Protein AF-A0A1S4CB41-F1 (afdb_monomer_lite)

Foldseek 3Di:
DLLVLLVQLQAADDHDDDQPVLLPQDLPPDPDCPPDPDPSPDRDVVSCVVCVVPSNVSNVVSNVVSVVACLRYDPDDDDPVQKDWPDDPPVPPPDQKTWMWGARVVPGIDIDIGHPDPDDDDDDPPPPPDD

Secondary structure (DSSP, 8-state):
-HHHHHHHHHSSS-----TTTTTT---TT-S--TT--STTTS--HHHHHHHIIIIIHHHHHHHHHHHH-GGGS-SSPPPTTTEEES---TT-TT--EEEEEE--TTT--EEEEEE-SSSPPP--S------

InterPro domains:
  IPR013780 Glycosyl hydrolase, all-beta [G3DSA:2.60.40.1180] (81-124)
  IPR017853 Glycoside hydrolase superfamily [SSF51445] (1-72)
  IPR048650 Isoamylase 1-3-like, C-terminal [PF21156] (90-119)

Sequence (131 aa):
MKNFHLALMISQGTPMMLMGDEYGHTRRGNNNSYGHDTAINNFQWGQLEAKKNDHFRFFSKMIKFRQSHSVFKKENFLDKNEITWLEDNWYNEESRFLAFTLHDGNGGDIYLAFNAHHFFCQSSNTFTTTK

pLDDT: mean 90.53, std 15.33, range [29.22, 98.44]

Structure (mmCIF, N/CA/C/O backbone):
data_AF-A0A1S4CB41-F1
#
_entry.id   AF-A0A1S4CB41-F1
#
loop_
_atom_site.group_PDB
_atom_site.id
_atom_site.type_symbol
_atom_site.label_atom_id
_atom_site.label_alt_id
_atom_site.label_comp_id
_atom_site.label_asym_id
_atom_site.label_entity_id
_atom_site.label_seq_id
_atom_site.pdbx_PDB_ins_code
_atom_site.Cartn_x
_atom_site.Cartn_y
_atom_site.Cartn_z
_atom_site.occupancy
_atom_site.B_iso_or_equiv
_atom_site.auth_seq_id
_atom_site.auth_comp_id
_atom_site.auth_asym_id
_atom_site.auth_atom_id
_atom_site.pdbx_PDB_model_num
ATOM 1 N N . MET A 1 1 ? 9.665 -0.982 -0.585 1.00 92.56 1 MET A N 1
ATOM 2 C CA . MET A 1 1 ? 8.475 -1.290 -1.415 1.00 92.56 1 MET A CA 1
ATOM 3 C C . MET A 1 1 ? 7.363 -1.982 -0.627 1.00 92.56 1 MET A C 1
ATOM 5 O O . MET A 1 1 ? 6.268 -1.446 -0.600 1.00 92.56 1 MET A O 1
ATOM 9 N N . LYS A 1 2 ? 7.614 -3.118 0.051 1.00 96.50 2 LYS A N 1
ATOM 10 C CA . LYS A 1 2 ? 6.562 -3.862 0.781 1.00 96.50 2 LYS A CA 1
ATOM 11 C C . LYS A 1 2 ? 5.816 -3.027 1.840 1.00 96.50 2 LYS A C 1
ATOM 13 O O . LYS A 1 2 ? 4.600 -3.123 1.894 1.00 96.50 2 LYS A O 1
ATOM 18 N N . ASN A 1 3 ? 6.506 -2.156 2.587 1.00 96.94 3 ASN A N 1
ATOM 19 C CA . ASN A 1 3 ? 5.867 -1.263 3.572 1.00 96.94 3 ASN A CA 1
ATOM 20 C C . ASN A 1 3 ? 4.855 -0.296 2.932 1.00 96.94 3 ASN A C 1
ATOM 22 O O . ASN A 1 3 ? 3.762 -0.132 3.457 1.00 96.94 3 ASN A O 1
ATOM 26 N N . PHE A 1 4 ? 5.185 0.298 1.780 1.00 97.81 4 PHE A N 1
ATOM 27 C CA . PHE A 1 4 ? 4.267 1.190 1.061 1.00 97.81 4 PHE A CA 1
ATOM 28 C C . PHE A 1 4 ? 3.050 0.440 0.515 1.00 97.81 4 PHE A C 1
ATOM 30 O O . PHE A 1 4 ? 1.930 0.921 0.637 1.00 97.81 4 PHE A O 1
ATOM 37 N N . HIS A 1 5 ? 3.251 -0.767 -0.024 1.00 98.12 5 HIS A N 1
ATOM 38 C CA . HIS A 1 5 ? 2.138 -1.608 -0.472 1.00 98.12 5 HIS A CA 1
ATOM 39 C C . HIS A 1 5 ? 1.244 -2.056 0.685 1.00 98.12 5 HIS A C 1
ATOM 41 O O . HIS A 1 5 ? 0.024 -2.055 0.560 1.00 98.12 5 HIS A O 1
ATOM 47 N N . LEU A 1 6 ? 1.846 -2.406 1.826 1.00 98.06 6 LEU A N 1
ATOM 48 C CA . LEU A 1 6 ? 1.111 -2.696 3.052 1.00 98.06 6 LEU A CA 1
ATOM 49 C C . LEU A 1 6 ? 0.259 -1.489 3.452 1.00 98.06 6 LEU A C 1
ATOM 51 O O . LEU A 1 6 ? -0.945 -1.656 3.590 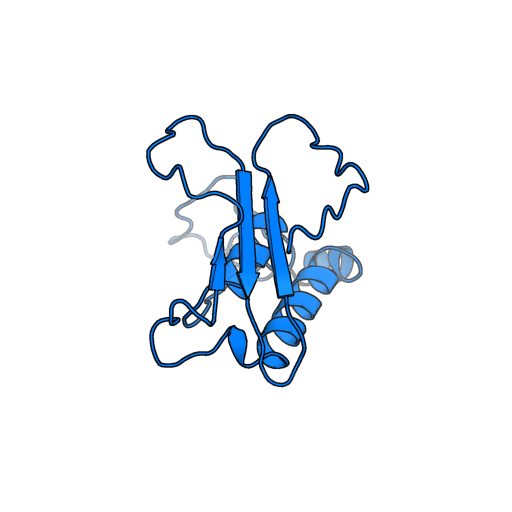1.00 98.06 6 LEU A O 1
ATOM 55 N N . ALA A 1 7 ? 0.857 -0.296 3.558 1.00 98.19 7 ALA A N 1
ATOM 56 C CA . ALA A 1 7 ? 0.153 0.942 3.896 1.00 98.19 7 ALA A CA 1
ATOM 57 C C . ALA A 1 7 ? -1.026 1.219 2.948 1.00 98.19 7 ALA A C 1
ATOM 59 O O . ALA A 1 7 ? -2.137 1.475 3.409 1.00 98.19 7 ALA A O 1
ATOM 60 N N . LEU A 1 8 ? -0.818 1.086 1.635 1.00 98.31 8 LEU A N 1
ATOM 61 C CA . LEU A 1 8 ? -1.875 1.231 0.631 1.00 98.31 8 LEU A CA 1
ATOM 62 C C . LEU A 1 8 ? -3.017 0.222 0.839 1.00 98.31 8 LEU A C 1
ATOM 64 O O . LEU A 1 8 ? -4.187 0.585 0.759 1.00 98.31 8 LEU A O 1
ATOM 68 N N . MET A 1 9 ? -2.693 -1.045 1.113 1.00 98.25 9 MET A N 1
ATOM 69 C CA . MET A 1 9 ? -3.682 -2.126 1.200 1.00 98.25 9 MET A CA 1
ATOM 70 C C . MET A 1 9 ? -4.420 -2.209 2.540 1.00 98.25 9 MET A C 1
ATOM 72 O O . MET A 1 9 ? -5.478 -2.834 2.580 1.00 98.25 9 MET A O 1
ATOM 76 N N . ILE A 1 10 ? -3.914 -1.592 3.609 1.00 96.88 10 ILE A N 1
ATOM 77 C CA . ILE A 1 10 ? -4.557 -1.571 4.941 1.00 96.88 10 ILE A CA 1
ATOM 78 C C . ILE A 1 10 ? -5.270 -0.253 5.249 1.00 96.88 10 ILE A C 1
ATOM 80 O O . ILE A 1 10 ? -6.067 -0.198 6.179 1.00 96.88 10 ILE A O 1
ATOM 84 N N . SER A 1 11 ? -5.013 0.808 4.484 1.00 97.19 11 SER A N 1
ATOM 85 C CA . SER A 1 11 ? -5.701 2.091 4.667 1.00 97.19 11 SER A CA 1
ATOM 86 C C . SER A 1 11 ? -7.184 1.995 4.285 1.00 97.19 11 SER A C 1
ATOM 88 O O . SER A 1 11 ? -7.563 1.203 3.415 1.00 97.19 11 SER A O 1
ATOM 90 N N . GLN A 1 12 ? -8.037 2.810 4.910 1.00 97.00 12 GLN A N 1
ATOM 91 C CA . GLN A 1 12 ? -9.435 2.953 4.484 1.00 97.00 12 GLN A CA 1
ATOM 92 C C . GLN A 1 12 ? -9.526 3.592 3.089 1.00 97.00 12 GLN A C 1
ATOM 94 O O . GLN A 1 12 ? -8.621 4.310 2.663 1.00 97.00 12 GLN A O 1
ATOM 99 N N . GLY A 1 13 ? -10.628 3.334 2.380 1.00 95.94 13 GLY A N 1
ATOM 100 C CA . GLY A 1 13 ? -10.894 3.875 1.042 1.00 95.94 13 GLY A CA 1
ATOM 101 C C . GLY A 1 13 ? -10.681 2.871 -0.096 1.00 95.94 13 GLY A C 1
ATOM 102 O O . GLY A 1 13 ? -10.806 1.660 0.085 1.00 95.94 13 GLY A O 1
ATOM 103 N N . THR A 1 14 ? -10.382 3.366 -1.299 1.00 97.12 14 THR A N 1
ATOM 104 C CA . THR A 1 14 ? -10.194 2.525 -2.496 1.00 97.12 14 THR A CA 1
ATOM 105 C C . THR A 1 14 ? -8.743 2.607 -2.974 1.00 97.12 14 THR A C 1
ATOM 107 O O . THR A 1 14 ? -8.345 3.652 -3.487 1.00 97.12 14 THR A O 1
ATOM 110 N N . PRO A 1 15 ? -7.928 1.547 -2.812 1.00 97.94 15 PRO A N 1
ATOM 111 C CA . PRO A 1 15 ? -6.535 1.576 -3.234 1.00 97.94 15 PRO A CA 1
ATOM 112 C C . PRO A 1 15 ? -6.423 1.493 -4.758 1.00 97.94 15 PRO A C 1
ATOM 114 O O . PRO A 1 15 ? -7.129 0.721 -5.406 1.00 97.94 15 PRO A O 1
ATOM 117 N N . MET A 1 16 ? -5.468 2.232 -5.317 1.00 98.25 16 MET A N 1
ATOM 118 C CA . MET A 1 16 ? -5.080 2.159 -6.723 1.00 98.25 16 MET A CA 1
ATOM 119 C C . MET A 1 16 ? -3.588 1.846 -6.805 1.00 98.25 16 MET A C 1
ATOM 121 O O . MET A 1 16 ? -2.791 2.455 -6.096 1.00 98.25 16 MET A O 1
ATOM 125 N N . MET A 1 17 ? -3.211 0.901 -7.664 1.00 97.50 17 MET A N 1
ATOM 126 C CA . MET A 1 17 ? -1.810 0.568 -7.931 1.00 97.50 17 MET A CA 1
ATOM 127 C C . MET A 1 17 ? -1.409 1.035 -9.322 1.00 97.50 17 MET A C 1
ATOM 129 O O . MET A 1 17 ? -2.214 0.981 -10.254 1.00 97.50 17 MET A O 1
ATOM 133 N N . LEU A 1 18 ? -0.148 1.435 -9.466 1.00 97.44 18 LEU A N 1
ATOM 134 C CA . LEU A 1 18 ? 0.435 1.699 -10.768 1.00 97.44 18 LEU A CA 1
ATOM 135 C C . LEU A 1 18 ? 0.884 0.381 -11.411 1.00 97.44 18 LEU A C 1
ATOM 137 O O . LEU A 1 18 ? 1.402 -0.512 -10.741 1.00 97.44 18 LEU A O 1
ATOM 141 N N . MET A 1 19 ? 0.699 0.271 -12.727 1.00 97.94 19 MET A N 1
ATOM 142 C CA . MET A 1 19 ? 1.157 -0.882 -13.500 1.00 97.94 19 MET A CA 1
ATOM 143 C C . MET A 1 19 ? 2.648 -1.147 -13.255 1.00 97.94 19 MET A C 1
ATOM 145 O O . MET A 1 19 ? 3.492 -0.292 -13.531 1.00 97.94 19 MET A O 1
ATOM 149 N N . GLY A 1 20 ? 2.963 -2.364 -12.822 1.00 97.50 20 GLY A N 1
ATOM 150 C CA . GLY A 1 20 ? 4.322 -2.850 -12.655 1.00 97.50 20 GLY A CA 1
ATOM 151 C C . GLY A 1 20 ? 4.891 -2.709 -11.246 1.00 97.50 20 GLY A C 1
ATOM 152 O O . GLY A 1 20 ? 5.926 -3.315 -10.953 1.00 97.50 20 GLY A O 1
ATOM 153 N N . ASP A 1 21 ? 4.214 -2.006 -10.336 1.00 97.75 21 ASP A N 1
ATOM 154 C CA . ASP A 1 21 ? 4.606 -1.953 -8.920 1.00 97.75 21 ASP A CA 1
ATOM 155 C C . ASP A 1 21 ? 4.644 -3.356 -8.286 1.00 97.75 21 ASP A C 1
ATOM 157 O O . ASP A 1 21 ? 5.468 -3.638 -7.407 1.00 97.75 21 ASP A O 1
ATOM 161 N N . GLU A 1 22 ? 3.817 -4.279 -8.786 1.00 97.75 22 GLU A N 1
ATOM 162 C CA . GLU A 1 22 ? 3.718 -5.663 -8.326 1.00 97.75 22 GLU A CA 1
ATOM 163 C C . GLU A 1 22 ? 4.948 -6.532 -8.629 1.00 97.75 22 GLU A C 1
ATOM 165 O O . GLU A 1 22 ? 5.090 -7.607 -8.044 1.00 97.75 22 GLU A O 1
ATOM 170 N N . TYR A 1 23 ? 5.867 -6.069 -9.482 1.00 97.25 23 TYR A N 1
ATOM 171 C CA . TYR A 1 23 ? 7.197 -6.667 -9.676 1.00 97.25 23 TYR A CA 1
ATOM 172 C C . TYR A 1 23 ? 8.350 -5.666 -9.496 1.00 97.25 23 TYR A C 1
ATOM 174 O O . TYR A 1 23 ? 9.512 -6.046 -9.649 1.00 97.25 23 TYR A O 1
ATOM 182 N N . GLY A 1 24 ? 8.052 -4.421 -9.111 1.00 96.75 24 GLY A N 1
ATOM 183 C CA . GLY A 1 24 ? 9.046 -3.364 -8.918 1.00 96.75 24 GLY A CA 1
ATOM 184 C C . GLY A 1 24 ? 9.572 -2.792 -10.234 1.00 96.75 24 GLY A C 1
ATOM 185 O O . GLY A 1 24 ? 10.783 -2.609 -10.379 1.00 96.75 24 GLY A O 1
ATOM 186 N N . HIS A 1 25 ? 8.678 -2.549 -11.198 1.00 97.50 25 HIS A N 1
ATOM 187 C CA . HIS A 1 25 ? 9.013 -1.963 -12.495 1.00 97.50 25 HIS A CA 1
ATOM 188 C C . HIS A 1 25 ? 9.836 -0.686 -12.337 1.00 97.50 25 HIS A C 1
ATOM 190 O O . HIS A 1 25 ? 9.520 0.191 -11.535 1.00 97.50 25 HIS A O 1
ATOM 196 N N . THR A 1 26 ? 10.900 -0.566 -13.128 1.00 96.06 26 THR A N 1
ATOM 197 C CA . THR A 1 26 ? 11.804 0.580 -13.059 1.00 96.06 26 THR A CA 1
ATOM 198 C C . THR A 1 26 ? 11.753 1.406 -14.330 1.00 96.06 26 THR A C 1
ATOM 200 O O . THR A 1 26 ? 11.939 0.908 -15.439 1.00 96.06 26 THR A O 1
ATOM 203 N N . ARG A 1 27 ? 11.595 2.716 -14.144 1.00 96.75 27 ARG A N 1
ATOM 204 C CA . ARG A 1 27 ? 11.806 3.731 -15.183 1.00 96.75 27 ARG A CA 1
ATOM 205 C C . ARG A 1 27 ? 13.198 4.361 -15.097 1.00 96.75 27 ARG A C 1
ATOM 207 O O . ARG A 1 27 ? 13.432 5.434 -15.637 1.00 96.75 27 ARG A O 1
ATOM 214 N N . ARG A 1 28 ? 14.127 3.703 -14.385 1.00 95.88 28 ARG A N 1
ATOM 215 C CA . ARG A 1 28 ? 15.529 4.124 -14.201 1.00 95.88 28 ARG A CA 1
ATOM 216 C C . ARG A 1 28 ? 15.673 5.581 -13.736 1.00 95.88 28 ARG A C 1
ATOM 218 O O . ARG A 1 28 ? 16.553 6.297 -14.192 1.00 95.88 28 ARG A O 1
ATOM 225 N N . GLY A 1 29 ? 14.783 6.013 -12.844 1.00 96.94 29 GLY A N 1
ATOM 226 C CA . GLY A 1 29 ? 14.764 7.378 -12.311 1.00 96.94 29 GLY A CA 1
ATOM 227 C C . GLY A 1 29 ? 13.994 8.399 -13.155 1.00 96.94 29 GLY A C 1
ATOM 228 O O . GLY A 1 29 ? 13.818 9.523 -12.700 1.00 96.94 29 GLY A O 1
ATOM 229 N N . ASN A 1 30 ? 13.477 8.033 -14.335 1.00 97.19 30 ASN A N 1
ATOM 230 C CA . ASN A 1 30 ? 12.599 8.913 -15.104 1.00 97.19 30 ASN A CA 1
ATOM 231 C C . ASN A 1 30 ? 11.189 8.938 -14.483 1.00 97.19 30 ASN A C 1
ATOM 233 O O . ASN A 1 30 ? 10.442 7.960 -14.571 1.00 97.19 30 ASN A O 1
ATOM 237 N N . ASN A 1 31 ? 10.825 10.059 -13.860 1.00 97.25 31 ASN A N 1
ATOM 238 C CA . ASN A 1 31 ? 9.509 10.275 -13.253 1.00 97.25 31 ASN A CA 1
ATOM 239 C C . ASN A 1 31 ? 8.441 10.775 -14.249 1.00 97.25 31 ASN A C 1
ATOM 241 O O . ASN A 1 31 ? 7.276 10.867 -13.873 1.00 97.25 31 ASN A O 1
ATOM 245 N N . ASN A 1 32 ? 8.808 11.067 -15.503 1.00 97.31 32 ASN A N 1
ATOM 246 C CA . ASN A 1 32 ? 7.911 11.591 -16.531 1.00 97.31 32 ASN A CA 1
ATOM 247 C C . ASN A 1 32 ? 8.195 10.972 -17.913 1.00 97.31 32 ASN A C 1
ATOM 249 O O . ASN A 1 32 ? 8.681 11.621 -18.840 1.00 97.31 32 ASN A O 1
ATOM 253 N N . SER A 1 33 ? 7.871 9.691 -18.071 1.00 95.56 33 SER A N 1
ATOM 254 C CA . SER A 1 33 ? 8.123 8.939 -19.303 1.00 95.56 33 SER A CA 1
ATOM 255 C C . SER A 1 33 ? 7.055 9.124 -20.396 1.00 95.56 33 SER A C 1
ATOM 257 O O . SER A 1 33 ? 6.910 8.249 -21.246 1.00 95.56 33 SER A O 1
ATOM 259 N N . TYR A 1 34 ? 6.305 10.232 -20.403 1.00 96.00 34 TYR A N 1
ATOM 260 C CA . TYR A 1 34 ? 5.118 10.409 -21.25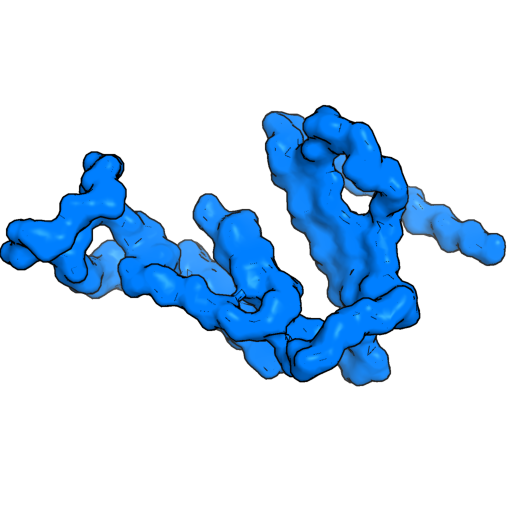6 1.00 96.00 34 TYR A CA 1
ATOM 261 C C . TYR A 1 34 ? 5.380 10.211 -22.764 1.00 96.00 34 TYR A C 1
ATOM 263 O O . TYR A 1 34 ? 4.548 9.639 -23.457 1.00 96.00 34 TYR A O 1
ATOM 271 N N . GLY A 1 35 ? 6.543 10.645 -23.264 1.00 96.31 35 GLY A N 1
ATOM 272 C CA . GLY A 1 35 ? 6.905 10.591 -24.687 1.00 96.31 35 GLY A CA 1
ATOM 273 C C . GLY A 1 35 ? 7.669 9.335 -25.116 1.00 96.31 35 GLY A C 1
ATOM 274 O O . GLY A 1 35 ? 8.251 9.323 -26.197 1.00 96.31 35 GLY A O 1
ATOM 275 N N . HIS A 1 36 ? 7.743 8.305 -24.269 1.00 95.50 36 HIS A N 1
ATOM 276 C CA . HIS A 1 36 ? 8.546 7.113 -24.544 1.00 95.50 36 HIS A CA 1
ATOM 277 C C . HIS A 1 36 ? 7.681 5.917 -24.951 1.00 95.50 36 HIS A C 1
ATOM 279 O O . HIS A 1 36 ? 7.193 5.184 -24.093 1.00 95.50 36 HIS A O 1
ATOM 285 N N . ASP A 1 37 ? 7.586 5.641 -26.248 1.00 96.50 37 ASP A N 1
ATOM 286 C CA . ASP A 1 37 ? 7.061 4.363 -26.746 1.00 96.50 37 ASP A CA 1
ATOM 287 C C . ASP A 1 37 ? 8.184 3.314 -26.814 1.00 96.50 37 ASP A C 1
ATOM 289 O O . ASP A 1 37 ? 8.747 3.004 -27.861 1.00 96.50 37 ASP A O 1
ATOM 293 N N . THR A 1 38 ? 8.634 2.862 -25.642 1.00 95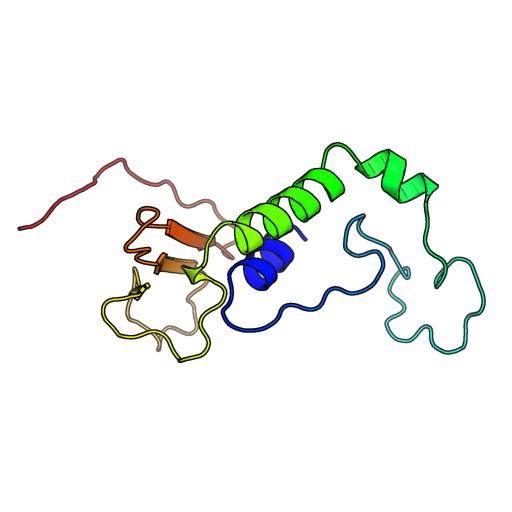.69 38 THR A N 1
ATOM 294 C CA . THR A 1 38 ? 9.738 1.899 -25.504 1.00 95.69 38 THR A CA 1
ATOM 295 C C . THR A 1 38 ? 9.513 0.993 -24.294 1.00 95.69 38 THR A C 1
ATOM 297 O O . THR A 1 38 ? 8.597 1.201 -23.497 1.00 95.69 38 THR A O 1
ATOM 300 N N . ALA A 1 39 ? 10.413 0.025 -24.081 1.00 94.25 39 ALA A N 1
ATOM 301 C CA . ALA A 1 39 ? 10.359 -0.911 -22.956 1.00 94.25 39 ALA A CA 1
ATOM 302 C C . ALA A 1 39 ? 10.212 -0.252 -21.565 1.00 94.25 39 ALA A C 1
ATOM 304 O O . ALA A 1 39 ? 9.726 -0.898 -20.642 1.00 94.25 39 ALA A O 1
ATOM 305 N N . ILE A 1 40 ? 10.574 1.027 -21.403 1.00 95.62 40 ILE A N 1
ATOM 306 C CA . ILE A 1 40 ? 10.399 1.771 -20.144 1.00 95.62 40 ILE A CA 1
ATOM 307 C C . ILE A 1 40 ? 8.928 1.898 -19.706 1.00 95.62 40 ILE A C 1
ATOM 309 O O . ILE A 1 40 ? 8.649 1.952 -18.508 1.00 95.62 40 ILE A O 1
ATOM 313 N N . ASN A 1 41 ? 7.996 1.923 -20.662 1.00 97.12 41 ASN A N 1
ATOM 314 C CA . ASN A 1 41 ? 6.554 2.016 -20.422 1.00 97.12 41 ASN A CA 1
ATOM 315 C C . ASN A 1 41 ? 5.815 0.702 -20.690 1.00 97.12 41 ASN A C 1
ATOM 317 O O . ASN A 1 41 ? 4.631 0.605 -20.384 1.00 97.12 41 ASN A O 1
ATOM 321 N N . ASN A 1 42 ? 6.506 -0.316 -21.204 1.00 97.44 42 ASN A N 1
ATOM 322 C CA . ASN A 1 42 ? 5.907 -1.618 -21.470 1.00 97.44 42 ASN A CA 1
ATOM 323 C C . ASN A 1 42 ? 5.940 -2.491 -20.220 1.00 97.44 42 ASN A C 1
ATOM 325 O O . ASN A 1 42 ? 6.925 -2.497 -19.476 1.00 97.44 42 ASN A O 1
ATOM 329 N N . PHE A 1 43 ? 4.903 -3.307 -20.052 1.00 97.69 43 PHE A N 1
ATOM 330 C CA . PHE A 1 43 ? 4.866 -4.330 -19.018 1.00 97.69 43 PHE A CA 1
ATOM 331 C C . PHE A 1 43 ? 5.946 -5.398 -19.251 1.00 97.69 43 PHE A C 1
ATOM 333 O O . PHE A 1 43 ? 6.030 -5.991 -20.327 1.00 97.69 43 PHE A O 1
ATOM 340 N N . GLN A 1 44 ? 6.762 -5.676 -18.235 1.00 97.44 44 GLN A N 1
ATOM 341 C CA . GLN A 1 44 ? 7.913 -6.574 -18.342 1.00 97.44 44 GLN A CA 1
ATOM 342 C C . GLN A 1 44 ? 7.595 -7.976 -17.801 1.00 97.44 44 GLN A C 1
ATOM 344 O O . GLN A 1 44 ? 7.996 -8.337 -16.694 1.00 97.44 44 GLN A O 1
ATOM 349 N N . TRP A 1 45 ? 6.913 -8.807 -18.596 1.00 97.50 45 TRP A N 1
ATOM 350 C CA . TRP A 1 45 ? 6.483 -10.158 -18.186 1.00 97.50 45 TRP A CA 1
ATOM 351 C C . TRP A 1 45 ? 7.614 -11.051 -17.658 1.00 97.50 45 TRP A C 1
ATOM 353 O O . TRP A 1 45 ? 7.445 -11.729 -16.645 1.00 97.50 45 TRP A O 1
ATOM 363 N N . GLY A 1 46 ? 8.788 -11.017 -18.296 1.00 97.88 46 GLY A N 1
ATOM 364 C CA . GLY A 1 46 ? 9.949 -11.789 -17.840 1.00 97.88 46 GLY A CA 1
ATOM 365 C C . GLY A 1 46 ? 10.458 -11.356 -16.458 1.00 97.88 46 GLY A C 1
ATOM 366 O O . GLY A 1 46 ? 10.893 -12.195 -15.671 1.00 97.88 46 GLY A O 1
ATOM 367 N N . GLN A 1 47 ? 10.353 -10.063 -16.126 1.00 97.06 47 GLN A N 1
ATOM 368 C CA . GLN A 1 47 ? 10.725 -9.558 -14.800 1.00 97.06 47 GLN A CA 1
ATOM 369 C C . GLN A 1 47 ? 9.705 -9.969 -13.738 1.00 97.06 47 GLN A C 1
ATOM 371 O O . GLN A 1 47 ? 10.099 -10.347 -12.634 1.00 97.06 47 GLN A O 1
ATOM 376 N N . LEU A 1 48 ? 8.411 -9.958 -14.077 1.00 97.81 48 LEU A N 1
ATOM 377 C CA . LEU A 1 48 ? 7.367 -10.466 -13.191 1.00 97.81 48 LEU A CA 1
ATOM 378 C C . LEU A 1 48 ? 7.605 -11.935 -12.843 1.00 97.81 48 LEU A C 1
ATOM 380 O O . LEU A 1 48 ? 7.610 -12.279 -11.660 1.00 97.81 48 LEU A O 1
ATOM 384 N N . GLU A 1 49 ? 7.850 -12.793 -13.839 1.00 97.94 49 GLU A N 1
ATOM 385 C CA . GLU A 1 49 ? 8.063 -14.225 -13.591 1.00 97.94 49 GLU A CA 1
ATOM 386 C C . GLU A 1 49 ? 9.281 -14.453 -12.678 1.00 97.94 49 GLU A C 1
ATOM 388 O O . GLU A 1 49 ? 9.200 -15.213 -11.713 1.00 97.94 49 GLU A O 1
ATOM 393 N N . ALA A 1 50 ? 10.366 -13.695 -12.874 1.00 97.19 50 ALA A N 1
ATOM 394 C CA . ALA A 1 50 ? 11.545 -13.745 -12.007 1.00 97.19 50 ALA A CA 1
ATOM 395 C C . ALA A 1 50 ? 11.276 -13.303 -10.550 1.00 97.19 50 ALA A C 1
ATOM 397 O O . ALA A 1 50 ? 12.028 -13.669 -9.644 1.00 97.19 50 ALA A O 1
ATOM 398 N N . LYS A 1 51 ? 10.222 -12.515 -10.293 1.00 95.62 51 LYS A N 1
ATOM 399 C CA . LYS A 1 51 ? 9.841 -12.004 -8.957 1.00 95.62 51 LYS A CA 1
ATOM 400 C C . LYS A 1 51 ? 8.588 -12.665 -8.375 1.00 95.62 51 LYS A C 1
ATOM 402 O O . LYS A 1 51 ? 8.159 -12.306 -7.273 1.00 95.62 51 LYS A O 1
ATOM 407 N N . LYS A 1 52 ? 8.033 -13.660 -9.069 1.00 95.75 52 LYS A N 1
ATOM 408 C CA . LYS A 1 52 ? 6.747 -14.304 -8.769 1.00 95.75 52 LYS A CA 1
ATOM 409 C C . LYS A 1 52 ? 6.624 -14.819 -7.339 1.00 95.75 52 LYS A C 1
ATOM 411 O O . LYS A 1 52 ? 5.627 -14.554 -6.676 1.00 95.75 52 LYS A O 1
ATOM 416 N N . ASN A 1 53 ? 7.647 -15.518 -6.849 1.00 96.06 53 ASN A N 1
ATOM 417 C CA . ASN A 1 53 ? 7.606 -16.209 -5.554 1.00 96.06 53 ASN A CA 1
ATOM 418 C C . ASN A 1 53 ? 7.941 -15.318 -4.346 1.00 96.06 53 ASN A C 1
ATOM 420 O O . ASN A 1 53 ? 7.750 -15.740 -3.202 1.00 96.06 53 ASN A O 1
ATOM 424 N N . ASP A 1 54 ? 8.384 -14.081 -4.574 1.00 95.38 54 ASP A N 1
ATOM 425 C CA . ASP A 1 54 ? 8.718 -13.131 -3.511 1.00 95.38 54 ASP A CA 1
ATOM 426 C C . ASP A 1 54 ? 7.822 -11.889 -3.563 1.00 95.38 54 ASP A C 1
ATOM 428 O O . ASP A 1 54 ? 6.774 -11.851 -2.910 1.00 95.38 54 ASP A O 1
ATOM 432 N N . HIS A 1 55 ? 8.217 -10.879 -4.341 1.00 95.69 55 HIS A N 1
ATOM 433 C CA . HIS A 1 55 ? 7.578 -9.564 -4.343 1.00 95.69 55 HIS A CA 1
ATOM 434 C C . HIS A 1 55 ? 6.138 -9.635 -4.856 1.00 95.69 55 HIS A C 1
ATOM 436 O O . HIS A 1 55 ? 5.215 -9.227 -4.151 1.00 95.69 55 HIS A O 1
ATOM 442 N N . PHE A 1 56 ? 5.928 -10.281 -6.004 1.00 97.94 56 PHE A N 1
ATOM 443 C CA . PHE A 1 56 ? 4.593 -10.453 -6.575 1.00 97.94 56 PHE A CA 1
ATOM 444 C C . PHE A 1 56 ? 3.680 -11.296 -5.673 1.00 97.94 56 PHE A C 1
ATOM 446 O O . PHE A 1 56 ? 2.505 -10.966 -5.483 1.00 97.94 56 PHE A O 1
ATOM 453 N N . ARG A 1 57 ? 4.220 -12.352 -5.042 1.00 98.25 57 ARG A N 1
ATOM 454 C CA . ARG A 1 57 ? 3.490 -13.164 -4.055 1.00 98.25 57 ARG A CA 1
ATOM 455 C C . ARG A 1 57 ? 3.028 -12.321 -2.871 1.00 98.25 57 ARG A C 1
ATOM 457 O O . ARG A 1 57 ? 1.883 -12.472 -2.450 1.00 98.25 57 ARG A O 1
ATOM 464 N N . PHE A 1 58 ? 3.888 -11.457 -2.329 1.00 98.44 58 PHE A N 1
ATOM 465 C CA . PHE A 1 58 ? 3.516 -10.550 -1.239 1.00 98.44 58 PHE A CA 1
ATOM 466 C C . PHE A 1 58 ? 2.392 -9.604 -1.672 1.00 98.44 58 PHE A C 1
ATOM 468 O O . PHE A 1 58 ? 1.376 -9.520 -0.985 1.00 98.44 58 PHE A O 1
ATOM 475 N N . PHE A 1 59 ? 2.530 -8.965 -2.838 1.00 98.38 59 PHE A N 1
ATOM 476 C CA . PHE A 1 59 ? 1.531 -8.024 -3.350 1.00 98.38 59 PHE A CA 1
ATOM 477 C C . PHE A 1 59 ? 0.168 -8.691 -3.542 1.00 98.38 59 PHE A C 1
ATOM 479 O O . PHE A 1 59 ? -0.843 -8.207 -3.029 1.00 98.38 59 PHE A O 1
ATOM 486 N N . SER A 1 60 ? 0.170 -9.859 -4.186 1.00 98.19 60 SER A N 1
ATOM 487 C CA . SER A 1 60 ? -1.021 -10.680 -4.410 1.00 98.19 60 SER A CA 1
ATOM 488 C C . SER A 1 60 ? -1.685 -11.111 -3.101 1.00 98.19 60 SER A C 1
ATOM 490 O O . SER A 1 60 ? -2.909 -11.070 -2.980 1.00 98.19 60 SER A O 1
ATOM 492 N N . LYS A 1 61 ? -0.894 -11.527 -2.102 1.00 98.44 61 LYS A N 1
ATOM 493 C CA . LYS A 1 61 ? -1.420 -11.924 -0.790 1.00 98.44 61 LYS A CA 1
ATOM 494 C C . LYS A 1 61 ? -2.022 -10.746 -0.032 1.00 98.44 61 LYS A C 1
ATOM 496 O O . LYS A 1 61 ? -3.074 -10.927 0.567 1.00 98.44 61 LYS A O 1
ATOM 501 N N . MET A 1 62 ? -1.419 -9.560 -0.100 1.00 98.25 62 MET A N 1
ATOM 502 C CA . MET A 1 62 ? -1.971 -8.360 0.537 1.00 98.25 62 MET A CA 1
ATOM 503 C C . MET A 1 62 ? -3.305 -7.929 -0.077 1.00 98.25 62 MET A C 1
ATOM 505 O O . MET A 1 62 ? -4.221 -7.572 0.657 1.00 98.25 62 MET A O 1
ATOM 509 N N . ILE A 1 63 ? -3.456 -8.029 -1.402 1.00 98.44 63 ILE A N 1
ATOM 510 C CA . ILE A 1 63 ? -4.738 -7.753 -2.071 1.00 98.44 63 ILE A CA 1
ATOM 511 C C . ILE A 1 63 ? -5.807 -8.747 -1.605 1.00 98.44 63 ILE A C 1
ATOM 513 O O . ILE A 1 63 ? -6.897 -8.337 -1.210 1.00 98.44 63 ILE A O 1
ATOM 517 N N . LYS A 1 64 ? -5.485 -10.048 -1.587 1.00 98.19 64 LYS A N 1
ATOM 518 C CA . LYS A 1 64 ? -6.400 -11.086 -1.082 1.00 98.19 64 LYS A CA 1
ATOM 519 C C . LYS A 1 64 ? -6.776 -10.851 0.381 1.00 98.19 64 LYS A C 1
ATOM 521 O O . LYS A 1 64 ? -7.947 -10.959 0.723 1.00 98.19 64 LYS A O 1
ATOM 526 N N . PHE A 1 65 ? -5.802 -10.485 1.213 1.00 96.62 65 PHE A N 1
ATOM 527 C CA . PHE A 1 65 ? -6.014 -10.163 2.621 1.00 96.62 65 PHE A CA 1
ATOM 528 C C . PHE A 1 65 ? -6.967 -8.974 2.791 1.00 96.62 65 PHE A C 1
ATOM 530 O O . PHE A 1 65 ? -7.932 -9.071 3.541 1.00 96.62 65 PHE A O 1
ATOM 537 N N . ARG A 1 66 ? -6.780 -7.881 2.041 1.00 96.38 66 ARG A N 1
ATOM 538 C CA . ARG A 1 66 ? -7.727 -6.754 2.048 1.00 96.38 66 ARG A CA 1
ATOM 539 C C . ARG A 1 66 ? -9.130 -7.189 1.619 1.00 96.38 66 ARG A C 1
ATOM 541 O O . ARG A 1 66 ? -10.122 -6.789 2.218 1.00 96.38 66 ARG A O 1
ATOM 548 N N . GLN A 1 67 ? -9.230 -7.998 0.566 1.00 95.69 67 GLN A N 1
ATOM 549 C CA . GLN A 1 67 ? -10.521 -8.450 0.047 1.00 95.69 67 GLN A CA 1
ATOM 550 C C . GLN A 1 67 ? -11.278 -9.328 1.048 1.00 95.69 67 GLN A C 1
ATOM 552 O O . GLN A 1 67 ? -12.503 -9.208 1.115 1.00 95.69 67 GLN A O 1
ATOM 557 N N . SER A 1 68 ? -10.574 -10.147 1.834 1.00 93.94 68 SER A N 1
ATOM 558 C CA . SER A 1 68 ? -11.183 -11.043 2.820 1.00 93.94 68 SER A CA 1
ATOM 559 C C . SER A 1 68 ? -11.598 -10.363 4.126 1.00 93.94 68 SER A C 1
ATOM 561 O O . SER A 1 68 ? -12.395 -10.945 4.849 1.00 93.94 68 SER A O 1
ATOM 563 N N . HIS A 1 69 ? -11.107 -9.155 4.427 1.00 93.25 69 HIS A N 1
ATOM 564 C CA . HIS A 1 69 ? -11.434 -8.443 5.669 1.00 93.25 69 HIS A CA 1
ATOM 565 C C . HIS A 1 69 ? -12.250 -7.182 5.372 1.00 93.25 69 HIS A C 1
ATOM 567 O O . HIS A 1 69 ? -11.771 -6.232 4.746 1.00 93.25 69 HIS A O 1
ATOM 573 N N . SER A 1 70 ? -13.507 -7.155 5.818 1.00 91.81 70 SER A N 1
ATOM 574 C CA . SER A 1 70 ? -14.401 -6.001 5.644 1.00 91.81 70 SER A CA 1
ATOM 575 C C . SER A 1 70 ? -13.927 -4.757 6.386 1.00 91.81 70 SER A C 1
ATOM 577 O O . SER A 1 70 ? -14.258 -3.653 5.959 1.00 91.81 70 SER A O 1
ATOM 579 N N . VAL A 1 71 ? -13.115 -4.919 7.438 1.00 93.50 71 VAL A N 1
ATOM 580 C CA . VAL A 1 71 ? -12.609 -3.806 8.251 1.00 93.50 71 VAL A CA 1
ATOM 581 C C . VAL A 1 71 ? -11.843 -2.765 7.433 1.00 93.50 71 VAL A C 1
ATOM 583 O O . VAL A 1 71 ? -11.843 -1.602 7.801 1.00 93.50 71 VAL A O 1
ATOM 586 N N . PHE A 1 72 ? -11.258 -3.133 6.288 1.00 94.75 72 PHE A N 1
ATOM 587 C CA . PHE A 1 72 ? -10.521 -2.211 5.413 1.00 94.75 72 PHE A CA 1
ATOM 588 C C . PHE A 1 72 ? -11.373 -1.505 4.348 1.00 94.75 72 PHE A C 1
ATOM 590 O O . PHE A 1 72 ? -10.852 -0.690 3.588 1.00 94.75 72 PHE A O 1
ATOM 597 N N . LYS A 1 73 ? -12.651 -1.873 4.221 1.00 93.50 73 LYS A N 1
ATOM 598 C CA . LYS A 1 73 ? -13.545 -1.467 3.123 1.00 93.50 73 LYS A CA 1
ATOM 599 C C . LYS A 1 73 ? -14.788 -0.752 3.662 1.00 93.50 73 LYS A C 1
ATOM 601 O O . LYS A 1 73 ? -15.883 -0.956 3.145 1.00 93.50 73 LYS A O 1
ATOM 606 N N . LYS A 1 74 ? -14.636 0.017 4.742 1.00 92.88 74 LYS A N 1
ATOM 607 C CA . LYS A 1 74 ? -15.746 0.751 5.355 1.00 92.88 74 LYS A CA 1
ATOM 608 C C . LYS A 1 74 ? -16.189 1.898 4.443 1.00 92.88 74 LYS A C 1
ATOM 610 O O . LYS A 1 74 ? -15.358 2.576 3.845 1.00 92.88 74 LYS A O 1
ATOM 615 N N . GLU A 1 75 ? -17.501 2.101 4.351 1.00 93.75 75 GLU A N 1
ATOM 616 C CA . GLU A 1 75 ? -18.093 3.238 3.627 1.00 93.75 75 GLU A CA 1
ATOM 617 C C . GLU A 1 75 ? -18.042 4.529 4.453 1.00 93.75 75 GLU A C 1
ATOM 619 O O . GLU A 1 75 ? -17.893 5.616 3.901 1.00 93.75 75 GLU A O 1
ATOM 624 N N . ASN A 1 76 ? -18.124 4.396 5.778 1.00 94.75 76 ASN A N 1
ATOM 625 C CA . ASN A 1 76 ? -18.049 5.498 6.729 1.00 94.75 76 ASN A CA 1
ATOM 626 C C . ASN A 1 76 ? -16.664 5.562 7.385 1.00 94.75 76 ASN A C 1
ATOM 628 O O . ASN A 1 76 ? -15.897 4.595 7.355 1.00 94.75 76 ASN A O 1
ATOM 632 N N . PHE A 1 77 ? -16.360 6.702 8.007 1.00 96.06 77 PHE A N 1
ATOM 633 C CA . PHE A 1 77 ? -15.182 6.831 8.862 1.00 96.06 77 PHE A CA 1
ATOM 634 C C . PHE A 1 77 ? -15.240 5.850 10.038 1.00 96.06 77 PHE A C 1
ATOM 636 O O . PHE A 1 77 ? -16.322 5.487 10.490 1.00 96.06 77 PHE A O 1
ATOM 643 N N . LEU A 1 78 ? -14.061 5.440 10.512 1.00 94.56 78 LEU A N 1
ATOM 644 C CA . LEU A 1 78 ? -13.938 4.551 11.664 1.00 94.56 78 LEU A CA 1
ATOM 645 C C . LEU A 1 78 ? -14.370 5.265 12.945 1.00 94.56 78 LEU A C 1
ATOM 647 O O . LEU A 1 78 ? -13.920 6.382 13.221 1.00 94.56 78 LEU A O 1
ATOM 651 N N . ASP A 1 79 ? -15.177 4.582 13.747 1.00 93.81 79 ASP A N 1
ATOM 652 C CA . ASP A 1 79 ? -15.539 5.036 15.084 1.00 93.81 79 ASP A CA 1
ATOM 653 C C . ASP A 1 79 ? -14.413 4.764 16.093 1.00 93.81 79 ASP A C 1
ATOM 655 O O . ASP A 1 79 ? -13.544 3.912 15.897 1.00 93.81 79 ASP A O 1
ATOM 659 N N . LYS A 1 80 ? -14.463 5.442 17.248 1.00 92.12 80 LYS A N 1
ATOM 660 C CA . LYS A 1 80 ? -13.480 5.268 18.339 1.00 92.12 80 LYS A CA 1
ATOM 661 C C . LYS A 1 80 ? -13.372 3.830 18.856 1.00 92.12 80 LYS A C 1
ATOM 663 O O . LYS A 1 80 ? -12.340 3.464 19.396 1.00 92.12 80 LYS A O 1
ATOM 668 N N . ASN A 1 81 ? -14.430 3.035 18.709 1.00 92.19 81 ASN A N 1
ATOM 669 C CA . ASN A 1 81 ? -14.458 1.645 19.167 1.00 92.19 81 ASN A CA 1
ATOM 670 C C . ASN A 1 81 ? -13.927 0.664 18.105 1.00 92.19 81 ASN A C 1
ATOM 672 O O . ASN A 1 81 ? -13.781 -0.519 18.390 1.00 92.19 81 ASN A O 1
ATOM 676 N N . GLU A 1 82 ? -13.668 1.133 16.881 1.00 94.25 82 GLU A N 1
ATOM 677 C CA . GLU A 1 82 ? -13.204 0.304 15.762 1.00 94.25 82 GLU A CA 1
ATOM 678 C C . GLU A 1 82 ? -11.688 0.384 15.560 1.00 94.25 82 GLU A C 1
ATOM 680 O O . GLU A 1 82 ? -11.113 -0.452 14.860 1.00 94.25 82 GLU A O 1
ATOM 685 N N . ILE A 1 83 ? -11.031 1.372 16.173 1.00 95.75 83 ILE A N 1
ATOM 686 C CA . ILE A 1 83 ? -9.588 1.569 16.094 1.00 95.75 83 ILE A CA 1
ATOM 687 C C . ILE A 1 83 ? -9.007 2.031 17.430 1.00 95.75 83 ILE A C 1
ATOM 689 O O . ILE A 1 83 ? -9.460 3.011 18.015 1.00 95.75 83 ILE A O 1
ATOM 693 N N . THR A 1 84 ? -7.939 1.365 17.858 1.00 96.12 84 THR A N 1
ATOM 694 C CA . THR A 1 84 ? -7.132 1.765 19.015 1.00 96.12 84 THR A CA 1
ATOM 695 C C . THR A 1 84 ? -5.717 2.084 18.555 1.00 96.12 84 THR A C 1
ATOM 697 O O . THR A 1 84 ? -5.025 1.210 18.039 1.00 96.12 84 THR A O 1
ATOM 700 N N . TRP A 1 85 ? -5.270 3.323 18.745 1.00 96.12 85 TRP A N 1
ATOM 701 C CA . TRP A 1 85 ? -3.883 3.722 18.488 1.00 96.12 85 TRP A CA 1
ATOM 702 C C . TRP A 1 85 ? -2.996 3.329 19.671 1.00 96.12 85 TRP A C 1
ATOM 704 O O . TRP A 1 85 ? -3.420 3.444 20.818 1.00 96.12 85 TRP A O 1
ATOM 714 N N . LEU A 1 86 ? -1.777 2.850 19.400 1.00 93.88 86 LEU A N 1
ATOM 715 C CA . LEU A 1 86 ? -0.839 2.467 20.462 1.00 93.88 86 LEU A CA 1
ATOM 716 C C . LEU A 1 86 ? -0.311 3.688 21.230 1.00 93.88 86 LEU A C 1
ATOM 718 O O . LEU A 1 86 ? -0.102 3.612 22.436 1.00 93.88 86 LEU A O 1
ATOM 722 N N . GLU A 1 87 ? -0.077 4.792 20.522 1.00 88.81 87 GLU A N 1
ATOM 723 C CA . GLU A 1 87 ? 0.372 6.065 21.083 1.00 88.81 87 GLU A CA 1
ATOM 724 C C . GLU A 1 87 ? -0.590 7.192 20.696 1.00 88.81 87 GLU A C 1
ATOM 726 O O . GLU A 1 87 ? -1.286 7.108 19.683 1.00 88.81 87 GLU A O 1
ATOM 731 N N . ASP A 1 88 ? -0.629 8.245 21.510 1.00 88.19 88 ASP A N 1
ATOM 732 C CA . ASP A 1 88 ? -1.507 9.407 21.341 1.00 88.19 88 ASP A CA 1
ATOM 733 C C . ASP A 1 88 ? -0.746 10.746 21.283 1.00 88.19 88 ASP A C 1
ATOM 735 O O . ASP A 1 88 ? -1.359 11.813 21.178 1.00 88.19 88 ASP A O 1
ATOM 739 N N . ASN A 1 89 ? 0.593 10.717 21.294 1.00 92.88 89 ASN A N 1
ATOM 740 C CA . ASN A 1 89 ? 1.423 11.917 21.189 1.00 92.88 89 ASN A CA 1
ATOM 741 C C . ASN A 1 89 ? 1.595 12.381 19.732 1.00 92.88 89 ASN A C 1
ATOM 743 O O . ASN A 1 89 ? 2.681 12.326 19.151 1.00 92.88 89 ASN A O 1
ATOM 747 N N . TRP A 1 90 ? 0.512 12.893 19.153 1.00 92.75 90 TRP A N 1
ATOM 748 C CA . TRP A 1 90 ? 0.456 13.350 17.759 1.00 92.75 90 TRP A CA 1
ATOM 749 C C . TRP A 1 90 ? 1.295 14.597 17.449 1.00 92.75 90 TRP A C 1
ATOM 751 O O . TRP A 1 90 ? 1.452 14.949 16.283 1.00 92.75 90 TRP A O 1
ATOM 761 N N . TYR A 1 91 ? 1.835 15.269 18.467 1.00 95.31 91 TYR A N 1
ATOM 762 C CA . TYR A 1 91 ? 2.646 16.482 18.313 1.00 95.31 91 TYR A CA 1
ATOM 763 C C . TYR A 1 91 ? 4.150 16.194 18.237 1.00 95.31 91 TYR A C 1
ATOM 765 O O . TYR A 1 91 ? 4.946 17.115 18.071 1.00 95.31 91 TYR A O 1
ATOM 773 N N . ASN A 1 92 ? 4.560 14.932 18.376 1.00 93.75 92 ASN A N 1
ATOM 774 C CA . ASN A 1 92 ? 5.963 14.557 18.284 1.00 93.75 92 ASN A CA 1
ATOM 775 C C . ASN A 1 92 ? 6.435 14.496 16.822 1.00 93.75 92 ASN A C 1
ATOM 777 O O . ASN A 1 92 ? 6.298 13.471 16.153 1.00 93.75 92 ASN A O 1
ATOM 781 N N . GLU A 1 93 ? 7.065 15.570 16.348 1.00 94.06 93 GLU A N 1
ATOM 782 C CA . GLU A 1 93 ? 7.650 15.656 15.000 1.00 94.06 93 GLU A CA 1
ATOM 783 C C . GLU A 1 93 ? 8.783 14.639 14.755 1.00 94.06 93 GLU A C 1
ATOM 785 O O . GLU A 1 93 ? 9.088 14.293 13.609 1.00 94.06 93 GLU A O 1
ATOM 790 N N . GLU A 1 94 ? 9.382 14.094 15.818 1.00 93.50 94 GLU A N 1
ATOM 791 C CA . GLU A 1 94 ? 10.415 13.056 15.743 1.00 93.50 94 GLU A CA 1
ATOM 792 C C . GLU A 1 94 ? 9.847 11.630 15.700 1.00 93.50 94 GLU A C 1
ATOM 794 O O . GLU A 1 94 ? 10.616 10.675 15.555 1.00 93.50 94 GLU A O 1
ATOM 799 N N . SER A 1 95 ? 8.520 11.446 15.780 1.00 92.12 95 SER A N 1
ATOM 800 C CA . SER A 1 95 ? 7.934 10.104 15.689 1.00 92.12 95 SER A CA 1
ATOM 801 C C . SER A 1 95 ? 8.248 9.469 14.330 1.00 92.12 95 SER A C 1
ATOM 803 O O . SER A 1 95 ? 8.087 10.071 13.262 1.00 92.12 95 SER A O 1
ATOM 805 N N . ARG A 1 96 ? 8.742 8.229 14.365 1.00 93.69 96 ARG A N 1
ATOM 806 C CA . ARG A 1 96 ? 8.922 7.366 13.185 1.00 93.69 96 ARG A CA 1
ATOM 807 C C . ARG A 1 96 ? 8.293 5.995 13.415 1.00 93.69 96 ARG A C 1
ATOM 809 O O . ARG A 1 96 ? 8.635 5.043 12.714 1.00 93.69 96 ARG A O 1
ATOM 816 N N . PHE A 1 97 ? 7.397 5.877 14.388 1.00 93.56 97 PHE A N 1
ATOM 817 C CA . PHE A 1 97 ? 6.685 4.648 14.686 1.00 93.56 97 PHE A CA 1
ATOM 818 C C . PHE A 1 97 ? 5.186 4.932 14.701 1.00 93.56 97 PHE A C 1
ATOM 820 O O . PHE A 1 97 ? 4.751 5.925 15.257 1.00 93.56 97 PHE A O 1
ATOM 827 N N . LEU A 1 98 ? 4.395 4.078 14.061 1.00 94.50 98 LEU A N 1
ATOM 828 C CA . LEU A 1 98 ? 2.940 4.179 14.070 1.00 94.50 98 LEU A CA 1
ATOM 829 C C . LEU A 1 98 ? 2.367 2.785 14.249 1.00 94.50 98 LEU A C 1
ATOM 831 O O . LEU A 1 98 ? 2.645 1.909 13.432 1.00 94.50 98 LEU A O 1
ATOM 835 N N . ALA A 1 99 ? 1.549 2.576 15.273 1.00 96.19 99 ALA A N 1
ATOM 836 C CA . ALA A 1 99 ? 0.860 1.310 15.465 1.00 96.19 99 ALA A CA 1
ATOM 837 C C . ALA A 1 99 ? -0.576 1.508 15.933 1.00 96.19 99 ALA A C 1
ATOM 839 O O . ALA A 1 99 ? -0.887 2.456 16.655 1.00 96.19 99 ALA A O 1
ATOM 840 N N . PHE A 1 100 ? -1.445 0.603 15.500 1.00 96.62 100 PHE A N 1
ATOM 841 C CA . PHE A 1 100 ? -2.854 0.601 15.856 1.00 96.62 100 PHE A CA 1
ATOM 842 C C . PHE A 1 100 ? -3.465 -0.789 15.694 1.00 96.62 100 PHE A C 1
ATOM 844 O O . PHE A 1 100 ? -3.011 -1.602 14.887 1.00 96.62 100 PHE A O 1
ATOM 851 N N . THR A 1 101 ? -4.526 -1.036 16.449 1.00 96.94 101 THR A N 1
ATOM 852 C CA . THR A 1 101 ? -5.381 -2.213 16.337 1.00 96.94 101 THR A CA 1
ATOM 853 C C . THR A 1 101 ? -6.679 -1.810 15.661 1.00 96.94 101 THR A C 1
ATOM 855 O O . THR A 1 101 ? -7.321 -0.856 16.092 1.00 96.94 101 THR A O 1
ATOM 858 N N . LEU A 1 102 ? -7.072 -2.535 14.618 1.00 95.94 102 LEU A N 1
ATOM 859 C CA . LEU A 1 102 ? -8.418 -2.472 14.060 1.00 95.94 102 LEU A CA 1
ATOM 860 C C . LEU A 1 102 ? -9.258 -3.592 14.661 1.00 95.94 102 LEU A C 1
ATOM 862 O O . LEU A 1 102 ? -8.862 -4.757 14.596 1.00 95.94 102 LEU A O 1
ATOM 866 N N . HIS A 1 103 ? -10.415 -3.241 15.205 1.00 93.62 103 HIS A N 1
ATOM 867 C CA . HIS A 1 103 ? -11.322 -4.194 15.826 1.00 93.62 103 HIS A CA 1
ATOM 868 C C . HIS A 1 103 ? -12.301 -4.731 14.778 1.00 93.62 103 HIS A C 1
ATOM 870 O O . HIS A 1 103 ? -13.252 -4.052 14.385 1.00 93.62 103 HIS A O 1
ATOM 876 N N . ASP A 1 104 ? -12.052 -5.946 14.281 1.00 83.12 104 ASP A N 1
ATOM 877 C CA . ASP A 1 104 ? -12.972 -6.627 13.369 1.00 83.12 104 ASP A CA 1
ATOM 878 C C . ASP A 1 104 ? -13.938 -7.491 14.184 1.00 83.12 104 ASP A C 1
ATOM 880 O O . ASP A 1 104 ? -13.604 -8.597 14.615 1.00 83.12 104 ASP A O 1
ATOM 884 N N . GLY A 1 105 ? -15.158 -6.985 14.384 1.00 74.06 105 GLY A N 1
ATOM 885 C CA . GLY A 1 105 ? -16.191 -7.640 15.193 1.00 74.06 105 GLY A CA 1
ATOM 886 C C . GLY A 1 105 ? -16.568 -9.061 14.748 1.00 74.06 105 GLY A C 1
ATOM 887 O O . GLY A 1 105 ? -17.185 -9.782 15.526 1.00 74.06 105 GLY A O 1
ATOM 888 N N . ASN A 1 106 ? -16.181 -9.480 13.536 1.00 73.31 106 ASN A N 1
ATOM 889 C CA . ASN A 1 106 ? -16.457 -10.817 12.997 1.00 73.31 106 ASN A CA 1
ATOM 890 C C . ASN A 1 106 ? -15.194 -11.661 12.726 1.00 73.31 106 ASN A C 1
ATOM 892 O O . ASN A 1 106 ? -15.311 -12.873 12.547 1.00 73.31 106 ASN A O 1
ATOM 896 N N . GLY A 1 107 ? -14.011 -11.039 12.654 1.00 70.56 107 GLY A N 1
ATOM 897 C CA . GLY A 1 107 ? -12.764 -11.662 12.178 1.00 70.56 107 GLY A CA 1
ATOM 898 C C . GLY A 1 107 ? -11.617 -11.691 13.191 1.00 70.56 107 GLY A C 1
ATOM 899 O O . GLY A 1 107 ? -10.592 -12.319 12.925 1.00 70.56 107 GLY A O 1
ATOM 900 N N . GLY A 1 108 ? -11.800 -11.057 14.353 1.00 85.56 108 GLY A N 1
ATOM 901 C CA . GLY A 1 108 ? -10.746 -10.848 15.340 1.00 85.56 108 GLY A CA 1
ATOM 902 C C . GLY A 1 108 ? -9.895 -9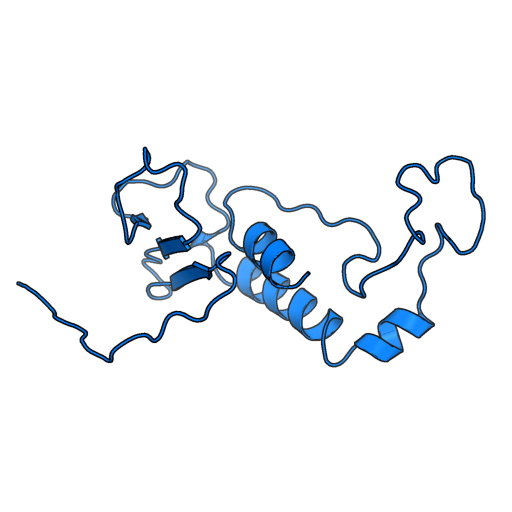.617 15.030 1.00 85.56 108 GLY A C 1
ATOM 903 O O . GLY A 1 108 ? -9.819 -9.141 13.900 1.00 85.56 108 GLY A O 1
ATOM 904 N N . ASP A 1 109 ? -9.252 -9.087 16.061 1.00 93.75 109 ASP A N 1
ATOM 905 C CA . ASP A 1 109 ? -8.506 -7.838 15.965 1.00 93.75 109 ASP A CA 1
ATOM 906 C C . ASP A 1 109 ? -7.259 -7.956 15.076 1.00 93.75 109 ASP A C 1
ATOM 908 O O . ASP A 1 109 ? -6.504 -8.931 15.138 1.00 93.75 109 ASP A O 1
ATOM 912 N N . ILE A 1 110 ? -7.006 -6.917 14.277 1.00 95.38 110 ILE A N 1
ATOM 913 C CA . ILE A 1 110 ? -5.829 -6.818 13.412 1.00 95.38 110 ILE A CA 1
ATOM 914 C C . ILE A 1 110 ? -4.904 -5.733 13.955 1.00 95.38 110 ILE A C 1
ATOM 916 O O . ILE A 1 110 ? -5.200 -4.544 13.855 1.00 95.38 110 ILE A O 1
ATOM 920 N N . TYR A 1 111 ? -3.751 -6.144 14.479 1.00 96.00 111 TYR A N 1
ATOM 921 C CA . TYR A 1 111 ? -2.690 -5.230 14.896 1.00 96.00 111 TYR A CA 1
ATOM 922 C C . TYR A 1 111 ? -1.757 -4.893 13.727 1.00 96.00 111 TYR A C 1
ATOM 924 O O . TYR A 1 111 ? -1.237 -5.782 13.046 1.00 96.00 111 TYR A O 1
ATOM 932 N N . LEU A 1 112 ? -1.519 -3.602 13.509 1.00 96.19 112 LEU A N 1
ATOM 933 C CA . LEU A 1 112 ? -0.661 -3.066 12.457 1.00 96.19 112 LEU A CA 1
ATOM 934 C C . LEU A 1 112 ? 0.397 -2.156 13.075 1.00 96.19 112 LEU A C 1
ATOM 936 O O . LEU A 1 112 ? 0.095 -1.352 13.950 1.00 96.19 112 LEU A O 1
ATOM 940 N N . ALA A 1 113 ? 1.636 -2.265 12.594 1.00 96.25 113 ALA A N 1
ATOM 941 C CA . ALA A 1 113 ? 2.742 -1.423 13.033 1.00 96.25 113 ALA A CA 1
ATOM 942 C C . ALA A 1 113 ? 3.668 -1.063 11.865 1.00 96.25 113 ALA A C 1
ATOM 944 O O . ALA A 1 113 ? 4.070 -1.919 11.073 1.00 96.25 113 ALA A O 1
ATOM 945 N N . PHE A 1 114 ? 4.043 0.208 11.799 1.00 95.75 114 PHE A N 1
ATOM 946 C CA . PHE A 1 114 ? 4.990 0.782 10.860 1.00 95.75 114 PHE A CA 1
ATOM 947 C C . PHE A 1 114 ? 6.152 1.362 11.653 1.00 95.75 114 PHE A C 1
ATOM 949 O O . PHE A 1 114 ? 6.004 2.368 12.337 1.00 95.75 114 PHE A O 1
ATOM 956 N N . ASN A 1 115 ? 7.316 0.730 11.540 1.00 94.38 115 ASN A N 1
ATOM 957 C CA . ASN A 1 115 ? 8.565 1.286 12.038 1.00 94.38 115 ASN A CA 1
ATOM 958 C C . ASN A 1 115 ? 9.358 1.873 10.864 1.00 94.38 115 ASN A C 1
ATOM 960 O O . ASN A 1 115 ? 9.782 1.137 9.970 1.00 94.38 115 ASN A O 1
ATOM 964 N N . ALA A 1 116 ? 9.535 3.189 10.870 1.00 94.44 116 ALA A N 1
ATOM 965 C CA . ALA A 1 116 ? 10.341 3.945 9.919 1.00 94.44 116 ALA A CA 1
ATOM 966 C C . ALA A 1 116 ? 11.668 4.438 10.529 1.00 94.44 116 ALA A C 1
ATOM 968 O O . ALA A 1 116 ? 12.409 5.167 9.867 1.00 94.44 116 ALA A O 1
ATOM 969 N N . HIS A 1 117 ? 11.998 4.044 11.765 1.00 92.81 117 HIS A N 1
ATOM 970 C CA . HIS A 1 117 ? 13.338 4.250 12.304 1.00 92.81 117 HIS A CA 1
ATOM 971 C C . HIS A 1 117 ? 14.379 3.424 11.536 1.00 92.81 117 HIS A C 1
ATOM 973 O O . HIS A 1 117 ? 14.088 2.407 10.907 1.00 92.81 117 HIS A O 1
ATOM 979 N N . HIS A 1 118 ? 15.637 3.852 11.637 1.00 90.81 118 HIS A N 1
ATOM 980 C CA . HIS A 1 118 ? 16.791 3.127 11.103 1.00 90.81 118 HIS A CA 1
ATOM 981 C C . HIS A 1 118 ? 17.238 1.959 12.004 1.00 90.81 118 HIS A C 1
ATOM 983 O O . HIS A 1 118 ? 18.124 1.198 11.624 1.00 90.81 118 HIS A O 1
ATOM 989 N N . PHE A 1 119 ? 16.646 1.824 13.195 1.00 85.81 119 PHE A N 1
ATOM 990 C CA . PHE A 1 119 ? 16.930 0.769 14.163 1.00 85.81 119 PHE A CA 1
ATOM 991 C C . PHE A 1 119 ? 15.717 -0.148 14.362 1.00 85.81 119 PHE A C 1
ATOM 993 O O . PHE A 1 119 ? 14.571 0.203 14.068 1.00 85.81 119 PHE A O 1
ATOM 1000 N N . PHE A 1 120 ? 15.976 -1.342 14.889 1.00 77.69 120 PHE A N 1
ATOM 1001 C CA . PHE A 1 120 ? 14.936 -2.312 15.210 1.00 77.69 120 PHE A CA 1
ATOM 1002 C C . PHE A 1 120 ? 14.400 -2.073 16.622 1.00 77.69 120 PHE A C 1
ATOM 1004 O O . PHE A 1 120 ? 15.176 -1.947 17.567 1.00 77.69 120 PHE A O 1
ATOM 1011 N N . CYS A 1 121 ? 13.078 -2.072 16.773 1.00 66.62 121 CYS A N 1
ATOM 1012 C CA . CYS A 1 121 ? 12.439 -2.153 18.082 1.00 66.62 121 CYS A CA 1
ATOM 1013 C C . CYS A 1 121 ? 12.291 -3.631 18.460 1.00 66.62 121 CYS A C 1
ATOM 1015 O O . CYS A 1 121 ? 11.708 -4.408 17.702 1.00 66.62 121 CYS A O 1
ATOM 1017 N N . GLN A 1 122 ? 12.808 -4.031 19.620 1.00 63.66 122 GLN A N 1
ATOM 1018 C CA . GLN A 1 122 ? 12.481 -5.331 20.203 1.00 63.66 122 GLN A CA 1
ATOM 1019 C C . GLN A 1 122 ? 11.151 -5.212 20.943 1.00 63.66 122 GLN A C 1
ATOM 1021 O O . GLN A 1 122 ? 11.018 -4.394 21.849 1.00 63.66 122 GLN A O 1
ATOM 1026 N N . SER A 1 123 ? 10.170 -6.041 20.587 1.00 56.34 123 SER A N 1
ATOM 1027 C CA . SER A 1 123 ? 9.009 -6.234 21.450 1.00 56.34 123 SER A CA 1
ATOM 1028 C C . SER A 1 123 ? 9.446 -7.082 22.644 1.00 56.34 123 SER A C 1
ATOM 1030 O O . SER A 1 123 ? 9.741 -8.269 22.487 1.00 56.34 123 SER A O 1
ATOM 1032 N N . SER A 1 124 ? 9.509 -6.498 23.839 1.00 54.34 124 SER A N 1
ATOM 1033 C CA . SER A 1 124 ? 9.546 -7.302 25.058 1.00 54.34 124 SER A CA 1
ATOM 1034 C C . SER A 1 124 ? 8.187 -7.992 25.212 1.00 54.34 124 SER A C 1
ATOM 1036 O O . SER A 1 124 ? 7.148 -7.364 25.031 1.00 54.34 124 SER A O 1
ATOM 1038 N N . ASN A 1 125 ? 8.176 -9.286 25.546 1.00 43.00 125 ASN A N 1
ATOM 1039 C CA . ASN A 1 125 ? 6.968 -10.110 25.748 1.00 43.00 125 ASN A CA 1
ATOM 1040 C C . ASN A 1 125 ? 6.086 -9.678 26.945 1.00 43.00 125 ASN A C 1
ATOM 1042 O O . ASN A 1 125 ? 5.336 -10.476 27.503 1.00 43.00 125 ASN A O 1
ATOM 1046 N N . THR A 1 126 ? 6.155 -8.426 27.376 1.00 40.78 126 THR A N 1
ATOM 1047 C CA . THR A 1 126 ? 5.314 -7.870 28.431 1.00 40.78 126 THR A CA 1
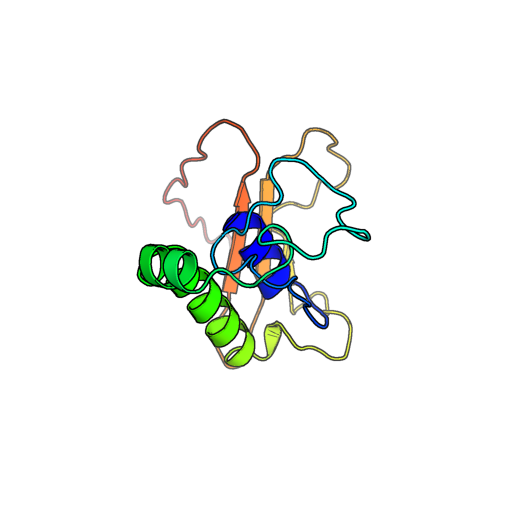ATOM 1048 C C . THR A 1 126 ? 3.985 -7.413 27.841 1.00 40.78 126 THR A C 1
ATOM 1050 O O . THR A 1 126 ? 3.740 -6.225 27.656 1.00 40.78 126 THR A O 1
ATOM 1053 N N . PHE A 1 127 ? 3.103 -8.378 27.568 1.00 35.03 127 PHE A N 1
ATOM 1054 C CA . PHE A 1 127 ? 1.662 -8.135 27.574 1.00 35.03 127 PHE A CA 1
ATOM 1055 C C . PHE A 1 127 ? 1.246 -7.868 29.023 1.00 35.03 127 PHE A C 1
ATOM 1057 O O . PHE A 1 127 ? 0.822 -8.772 29.742 1.00 35.03 127 PHE A O 1
ATOM 1064 N N . THR A 1 128 ? 1.422 -6.637 29.495 1.00 30.16 128 THR A N 1
ATOM 1065 C CA . THR A 1 128 ? 0.807 -6.214 30.754 1.00 30.16 128 THR A CA 1
ATOM 1066 C C . THR A 1 128 ? -0.636 -5.843 30.458 1.00 30.16 128 THR A C 1
ATOM 1068 O O . THR A 1 128 ? -0.951 -4.714 30.091 1.00 30.16 128 THR A O 1
ATOM 1071 N N . THR A 1 129 ? -1.517 -6.832 30.590 1.00 31.42 129 THR A N 1
ATOM 1072 C CA . THR A 1 129 ? -2.946 -6.610 30.793 1.00 31.42 129 THR A CA 1
ATOM 1073 C C . THR A 1 129 ? -3.090 -5.840 32.101 1.00 31.42 129 THR A C 1
ATOM 1075 O O . THR A 1 129 ? -2.967 -6.419 33.180 1.00 31.42 129 THR A O 1
ATOM 1078 N N . THR A 1 130 ? -3.303 -4.531 32.021 1.00 29.22 130 THR A N 1
ATOM 1079 C CA . THR A 1 130 ? -3.711 -3.750 33.192 1.00 29.22 130 THR A CA 1
ATOM 1080 C C . THR A 1 130 ? -5.228 -3.618 33.138 1.00 29.22 130 THR A C 1
ATOM 1082 O O . THR A 1 130 ? -5.771 -3.233 32.104 1.00 29.22 130 THR A O 1
ATOM 1085 N N . LYS A 1 131 ? -5.870 -4.076 34.217 1.00 31.91 131 LYS A N 1
ATOM 1086 C CA . LYS A 1 131 ? -7.320 -4.064 34.453 1.00 31.91 131 LYS A CA 1
ATOM 1087 C C . LYS A 1 131 ? -7.903 -2.658 34.456 1.00 31.91 131 LYS A C 1
ATOM 1089 O O . LYS A 1 131 ? -7.174 -1.739 34.888 1.00 31.91 131 LYS A O 1
#

Organism: Nicotiana tabacum (NCBI:txid4097)

Radius of gyration: 18.6 Å; chains: 1; bounding box: 35×33×61 Å

=== Feature glossary ===
The record interleaves many kinds of information about one protein. Here is each kind framed as the question it answers.

Q: What does the local fold look like, residue by residue?
A: The Foldseek 3Di string encodes local tertiary geometry as a 20-letter alphabet — one character per residue — derived from the relative positions of nearby Cα atoms. Unlike the amino-acid sequence, 3Di is a direct function of the 3D structure, so two proteins with the same fold have similar 3Di strings even at low sequence identity.

Q: Which residues are in helices, strands, or loops?
A: The SS8 string is DSSP's per-residue secondary-structure call. α-helix (H) means an i→i+4 H-bond ladder; β-strand (E) means the residue participates in a β-sheet; 3₁₀ (G) and π (I) are tighter and wider helices; T/S are turns/bends; '-' is loop.

Q: How big and how compact is the whole molecule?
A: Radius of gyration (Rg) is the root-mean-square distance of Cα atoms from their centroid — a single number for overall size and compactness. A globular domain of N residues has Rg ≈ 2.2·N^0.38 Å; an extended or disordered chain has a much larger Rg. The Cα contact count is the number of residue pairs whose Cα atoms are within 8 Å and are more than four positions apart in sequence — a standard proxy for tertiary packing density. The bounding box is the smallest axis-aligned box enclosing all Cα atoms.

Q: Where is each backbone atom in 3D?
A: Structure coordinates are given as an mmCIF _atom_site loop: one row per atom with element, residue name, chain id, sequence number, and x/y/z position in Å. Only the four main-chain atoms per residue are included here; side chains are omitted to keep the record compact.

Q: What is the amino-acid chain?
A: Primary structure: the covalent order of the twenty standard amino acids along the backbone. Two proteins with the same sequence will (almost always) fold to the same structure; two with 30% identity often share a fold but not the details.

Q: What if only a Cα trace is available?
A: Three-state secondary structure (P-SEA) collapses the eight DSSP classes into helix (a), strand (b), and coil (c). P-SEA assigns these from Cα geometry alone — distances and angles — without requiring backbone oxygens, so it works on any Cα trace.

Q: What family and function is it annotated with?
A: Database cross-references. InterPro integrates a dozen domain/family signature databases into unified entries with residue-range hits. GO terms attach function/process/location labels with evidence codes. CATH codes position the fold in a four-level structural taxonomy. Organism is the NCBI-taxonomy species name.

Q: How confident is the AlphaFold model at each residue?
A: pLDDT is the predicted lDDT-Cα score: AlphaFold's confidence that the local environment of each residue (all inter-atomic distances within 15 Å) is correctly placed. It is a per-residue number between 0 and 100, with higher meaning more reliable.

Q: How mobile is each atom in the crystal?
A: B-factor (Debye–Waller factor) reflects atomic displacement in the crystal lattice. It is an experimental observable (units Å²), not a prediction; low values mean the atom is pinned down, high values mean it moves or is heterogeneous across the crystal.

Q: Which residues are buried vs exposed?
A: SASA measures how much of the protein is reachable by solvent. It is computed by rolling a water-sized probe over the atomic surface and summing the exposed area (Å²). Per-residue SASA distinguishes core (buried, low SASA) from surface (exposed, high SASA) residues; total SASA is a whole-molecule size measure.

Q: What do the diagnostic plots show?
A: Plot images: a contact map (which residues are close in 3D, as an N×N binary image), a Ramachandran scatter (backbone torsion angles, revealing secondary-structure composition at a glance), and — for AlphaFold structures — a PAE heatmap (pairwise prediction confidence).

Q: What known structures does this most resemble?
A: The Foldseek neighbor list gives the closest experimentally determined structures in the PDB, ranked by structural alignment. TM-score near 1 means near-identical fold; near 0.3 means only rough topology match. This is how one finds what a novel AlphaFold prediction most resembles in the solved-structure universe.

Q: Are the domains correctly placed relative to each other?
A: Predicted aligned error is AlphaFold's pairwise confidence. Unlike pLDDT (per-residue), PAE is per-residue-pair and captures whether two parts of the structure are correctly placed relative to each other. Units are ångströms of expected positional error.

Q: What do the rendered images show?
A: Structure images are PyMOL renders from six orthogonal camera directions. Cartoon representation draws helices as coils and strands as arrows; sticks shows the backbone as bonds; surface shows the solvent-excluded envelope. Rainbow coloring 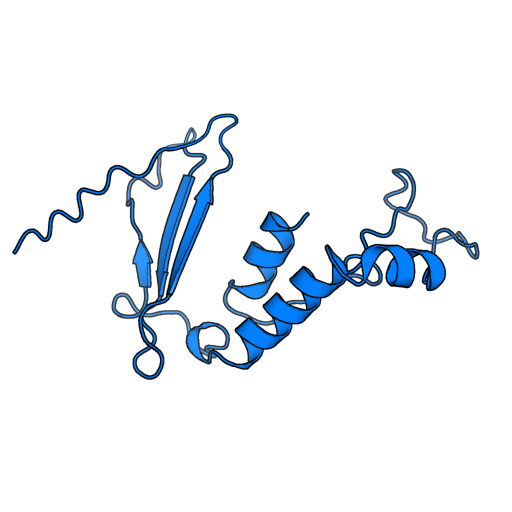maps sequence position to hue (blue→red, N→C); chain coloring assigns a distinct color per polypeptide.

Q: What are the backbone torsion angles?
A: φ (phi) and ψ (psi) are the two rotatable backbone dihedrals per residue: φ is the C(i-1)–N–Cα–C torsion, ψ is the N–Cα–C–N(i+1) torsion, both in degrees on (−180°, 180°]. α-helical residues cluster near (−60°, −45°); β-strand residues near (−120°, +130°). A Ramachandran plot is simply a scatter of (φ, ψ) for every residue.